Protein AF-A0A9J5WNQ8-F1 (afdb_monomer)

InterPro domains:
  IPR009097 Cyclic phosphodiesterase [SSF55144] (15-93)
  IPR012386 2',3'-cyclic-nucleotide 3'-phosphodiesterase [PF07823] (16-92)
  IPR012386 2',3'-cyclic-nucleotide 3'-phosphodiesterase [PTHR28141] (16-93)

Radius of gyration: 15.08 Å; Cα contacts (8 Å, |Δi|>4): 82; chains: 1; bounding box: 37×32×33 Å

Structure (mmCIF, N/CA/C/O backbone):
data_AF-A0A9J5WNQ8-F1
#
_entry.id   AF-A0A9J5WNQ8-F1
#
loop_
_atom_site.group_PDB
_atom_site.id
_atom_site.type_symbol
_atom_site.label_atom_id
_atom_site.label_alt_id
_atom_site.label_comp_id
_atom_site.label_asym_id
_atom_site.label_entity_id
_atom_site.label_seq_id
_atom_site.pdbx_PDB_ins_code
_atom_site.Cartn_x
_atom_site.Cartn_y
_atom_site.Cartn_z
_atom_site.occupancy
_atom_site.B_iso_or_equiv
_atom_site.auth_seq_id
_atom_site.auth_comp_id
_atom_site.auth_asym_id
_atom_site.auth_atom_id
_atom_site.pdbx_PDB_model_num
ATOM 1 N N . MET A 1 1 ? 18.954 9.782 -0.531 1.00 37.03 1 MET A N 1
ATOM 2 C CA . MET A 1 1 ? 17.692 10.478 -0.213 1.00 37.03 1 MET A CA 1
ATOM 3 C C . MET A 1 1 ? 16.785 9.440 0.413 1.00 37.03 1 MET A C 1
ATOM 5 O O . MET A 1 1 ? 16.405 8.508 -0.281 1.00 37.03 1 MET A O 1
ATOM 9 N N . VAL A 1 2 ? 16.580 9.500 1.729 1.00 41.03 2 VAL A N 1
ATOM 10 C CA . VAL A 1 2 ? 15.594 8.632 2.390 1.00 41.03 2 VAL A CA 1
ATOM 11 C C . VAL A 1 2 ? 14.226 9.197 1.998 1.00 41.03 2 VAL A C 1
ATOM 13 O O . VAL A 1 2 ? 14.060 10.411 2.121 1.00 41.03 2 VAL A O 1
ATOM 16 N N . PRO A 1 3 ? 13.304 8.401 1.433 1.00 51.94 3 PRO A N 1
ATOM 17 C CA . PRO A 1 3 ? 11.964 8.894 1.155 1.00 51.94 3 PRO A CA 1
ATOM 18 C C . PRO A 1 3 ? 11.326 9.362 2.464 1.00 51.94 3 PRO A C 1
ATOM 20 O O . PRO A 1 3 ? 11.450 8.683 3.484 1.00 51.94 3 PRO A O 1
ATOM 23 N N . ASP A 1 4 ? 10.682 10.529 2.434 1.00 51.56 4 ASP A N 1
ATOM 24 C CA . ASP A 1 4 ? 9.906 11.019 3.572 1.00 51.56 4 ASP A CA 1
ATOM 25 C C . ASP A 1 4 ? 8.889 9.936 3.981 1.00 51.56 4 ASP A C 1
ATOM 27 O O . ASP A 1 4 ? 8.293 9.302 3.100 1.00 51.56 4 ASP A O 1
ATOM 31 N N . PRO A 1 5 ? 8.695 9.684 5.286 1.00 54.78 5 PRO A N 1
ATOM 32 C CA . PRO A 1 5 ? 7.818 8.617 5.741 1.00 54.78 5 PRO A CA 1
ATOM 33 C C . PRO A 1 5 ? 6.378 8.906 5.304 1.00 54.78 5 PRO A C 1
ATOM 35 O O . PRO A 1 5 ? 5.717 9.807 5.818 1.00 54.78 5 PRO A O 1
ATOM 38 N N . MET A 1 6 ? 5.893 8.129 4.338 1.00 69.25 6 MET A N 1
ATOM 39 C CA . MET A 1 6 ? 4.478 8.063 3.990 1.00 69.25 6 MET A CA 1
ATOM 40 C C . MET A 1 6 ? 3.737 7.361 5.128 1.00 69.25 6 MET A C 1
ATOM 42 O O . MET A 1 6 ? 4.180 6.310 5.594 1.00 69.25 6 MET A O 1
ATOM 46 N N . GLN A 1 7 ? 2.621 7.929 5.591 1.00 76.00 7 GLN A N 1
ATOM 47 C CA . GLN A 1 7 ? 1.825 7.260 6.621 1.00 76.00 7 GLN A CA 1
ATOM 48 C C . GLN A 1 7 ? 0.917 6.242 5.950 1.00 76.00 7 GLN A C 1
ATOM 50 O O . GLN A 1 7 ? 0.103 6.576 5.080 1.00 76.00 7 GLN A O 1
ATOM 55 N N . SER A 1 8 ? 1.068 4.997 6.373 1.00 82.69 8 SER A N 1
ATOM 56 C CA . SER A 1 8 ? 0.367 3.864 5.811 1.00 82.69 8 SER A CA 1
ATOM 57 C C . SER A 1 8 ? -0.516 3.183 6.846 1.00 82.69 8 SER A C 1
ATOM 59 O O . SER A 1 8 ? -0.277 3.257 8.053 1.00 82.69 8 SER A O 1
ATOM 61 N N . VAL A 1 9 ? -1.560 2.527 6.352 1.00 87.00 9 VAL A N 1
ATOM 62 C CA . VAL A 1 9 ? -2.384 1.610 7.134 1.00 87.00 9 VAL A CA 1
ATOM 63 C C .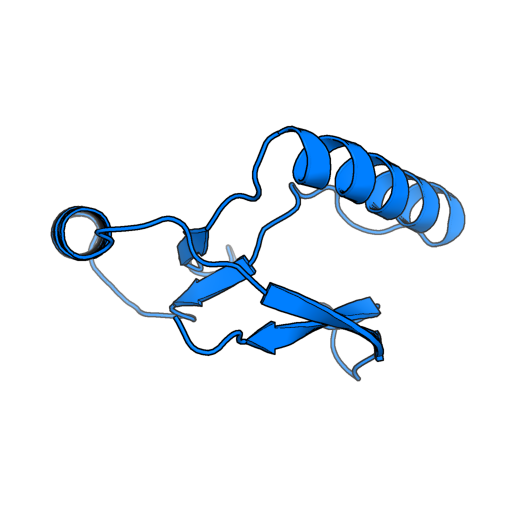 VAL A 1 9 ? -2.063 0.179 6.726 1.00 87.00 9 VAL A C 1
ATOM 65 O O . VAL A 1 9 ? -1.821 -0.112 5.550 1.00 87.00 9 VAL A O 1
ATOM 68 N N . GLN A 1 10 ? -2.040 -0.696 7.724 1.00 88.88 10 GLN A N 1
ATOM 69 C CA . GLN A 1 10 ? -1.783 -2.120 7.556 1.00 88.88 10 GLN A CA 1
ATOM 70 C C . GLN A 1 10 ? -3.075 -2.851 7.188 1.00 88.88 10 GLN A C 1
ATOM 72 O O . GLN A 1 10 ? -4.166 -2.453 7.607 1.00 88.88 10 GLN A O 1
ATOM 77 N N . LEU A 1 11 ? -2.942 -3.922 6.408 1.00 91.44 11 LEU A N 1
ATOM 78 C CA . LEU A 1 11 ? -4.052 -4.826 6.119 1.00 91.44 11 LEU A CA 1
ATOM 79 C C . LEU A 1 11 ? -4.334 -5.722 7.337 1.00 91.44 11 LEU A C 1
ATOM 81 O O . LEU A 1 11 ? -3.507 -5.859 8.242 1.00 91.44 11 LEU A O 1
ATOM 85 N N . ASN A 1 12 ? -5.511 -6.351 7.366 1.00 92.88 12 ASN A N 1
ATOM 86 C CA . ASN A 1 12 ? -5.752 -7.434 8.319 1.00 92.88 12 ASN A CA 1
ATOM 87 C C . ASN A 1 12 ? -4.826 -8.631 8.012 1.00 92.88 12 ASN A C 1
ATOM 89 O O . ASN A 1 12 ? -4.313 -8.773 6.904 1.00 92.88 12 ASN A O 1
ATOM 93 N N . GLU A 1 13 ? -4.643 -9.525 8.982 1.00 91.19 13 GLU A N 1
ATOM 94 C CA . GLU A 1 13 ? -3.683 -10.632 8.885 1.00 91.19 13 GLU A CA 1
ATOM 95 C C . GLU A 1 13 ? -3.913 -11.561 7.677 1.00 91.19 13 GLU A C 1
ATOM 97 O O . GLU A 1 13 ? -2.957 -12.016 7.042 1.00 91.19 13 GLU A O 1
ATOM 102 N N . ALA A 1 14 ? -5.172 -11.842 7.331 1.00 91.56 14 ALA A N 1
ATOM 103 C CA . ALA A 1 14 ? -5.494 -12.718 6.207 1.00 91.56 14 ALA A CA 1
ATOM 104 C C . ALA A 1 14 ? -5.072 -12.085 4.870 1.00 91.56 14 ALA A C 1
ATOM 106 O O . ALA A 1 14 ? -4.437 -12.743 4.036 1.00 91.56 14 ALA A O 1
ATOM 107 N N . ASP A 1 15 ? -5.373 -10.799 4.695 1.00 93.75 15 ASP A N 1
ATOM 108 C CA . ASP A 1 15 ? -5.044 -10.048 3.487 1.00 93.75 15 ASP A CA 1
ATOM 109 C C . ASP A 1 15 ? -3.545 -9.746 3.387 1.00 93.75 15 ASP A C 1
ATOM 111 O O . ASP A 1 15 ? -2.984 -9.828 2.289 1.00 93.75 15 ASP A O 1
ATOM 115 N N . THR A 1 16 ? -2.866 -9.500 4.514 1.00 94.31 16 THR A N 1
ATOM 116 C CA . THR A 1 16 ? -1.402 -9.370 4.573 1.00 94.31 16 THR A CA 1
ATOM 117 C C . THR A 1 16 ? -0.733 -10.631 4.035 1.00 94.31 16 THR A C 1
ATOM 119 O O . THR A 1 16 ? -0.002 -10.559 3.050 1.00 94.31 16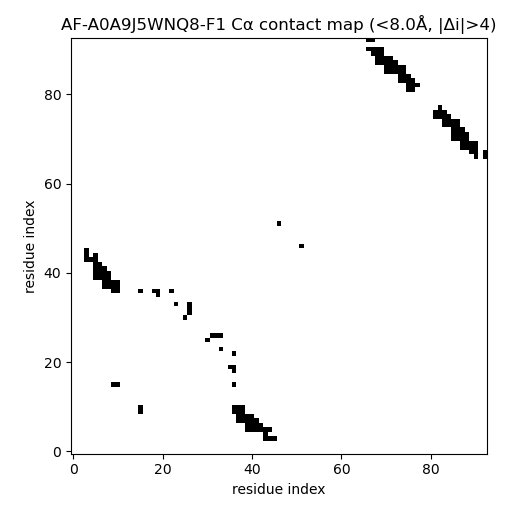 THR A O 1
ATOM 122 N N . ASN A 1 17 ? -1.067 -11.807 4.575 1.00 94.62 17 ASN A N 1
ATOM 123 C CA . ASN A 1 17 ? -0.467 -13.079 4.154 1.00 94.62 17 ASN A CA 1
ATOM 124 C C . ASN A 1 17 ? -0.660 -13.371 2.656 1.00 94.62 17 ASN A C 1
ATOM 126 O O . ASN A 1 17 ? 0.232 -13.896 1.980 1.00 94.62 17 ASN A O 1
ATOM 130 N N . LYS A 1 18 ? -1.846 -13.066 2.117 1.00 95.19 18 LYS A N 1
ATOM 131 C CA . LYS A 1 18 ? -2.143 -13.263 0.692 1.00 95.19 18 LYS A CA 1
ATOM 132 C C . LYS A 1 18 ? -1.335 -12.301 -0.179 1.00 95.19 18 LYS A C 1
ATOM 134 O O . LYS A 1 18 ? -0.788 -12.714 -1.204 1.00 95.19 18 LYS A O 1
ATOM 139 N N . THR A 1 19 ? -1.250 -11.041 0.232 1.00 95.00 19 THR A N 1
ATOM 140 C CA . THR A 1 19 ? -0.581 -9.991 -0.540 1.00 95.00 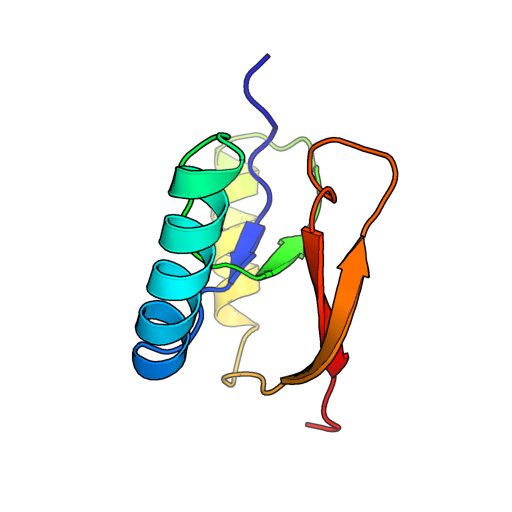19 THR A CA 1
ATOM 141 C C . THR A 1 19 ? 0.940 -10.122 -0.471 1.00 95.00 19 THR A C 1
ATOM 143 O O . THR A 1 19 ? 1.607 -9.952 -1.487 1.00 95.00 19 THR A O 1
ATOM 146 N N . GLU A 1 20 ? 1.502 -10.541 0.664 1.00 95.44 20 GLU A N 1
ATOM 147 C CA . GLU A 1 20 ? 2.933 -10.845 0.801 1.00 95.44 20 GLU A CA 1
ATOM 148 C C . GLU A 1 20 ? 3.391 -11.935 -0.168 1.00 95.44 20 GLU A C 1
ATOM 150 O O . GLU A 1 20 ? 4.434 -11.798 -0.810 1.00 95.44 20 GLU A O 1
ATOM 155 N N . LYS A 1 21 ? 2.600 -13.003 -0.329 1.00 96.31 21 LYS A N 1
ATOM 156 C CA . LYS A 1 21 ? 2.899 -14.067 -1.302 1.00 96.31 21 LYS A CA 1
ATOM 157 C C . LYS A 1 21 ? 2.912 -13.536 -2.735 1.00 96.31 21 LYS A C 1
ATOM 159 O O . LYS A 1 21 ? 3.812 -13.883 -3.495 1.00 96.31 21 LYS A O 1
ATOM 164 N N . LEU A 1 22 ? 1.946 -12.683 -3.084 1.00 95.62 22 LEU A N 1
ATOM 165 C CA . LEU A 1 22 ? 1.875 -12.022 -4.392 1.00 95.62 22 LEU A CA 1
ATOM 166 C C . LEU A 1 22 ? 3.094 -11.128 -4.644 1.00 95.62 22 LEU A C 1
ATOM 168 O O . LEU A 1 22 ? 3.752 -11.272 -5.673 1.00 95.62 22 LEU A O 1
ATOM 172 N N . ILE A 1 23 ? 3.430 -10.254 -3.690 1.00 95.69 23 ILE A N 1
ATOM 173 C CA . ILE A 1 23 ? 4.592 -9.357 -3.778 1.00 95.69 23 ILE A CA 1
ATOM 174 C C . ILE A 1 23 ? 5.884 -10.168 -3.903 1.00 95.69 23 ILE A C 1
ATOM 176 O O . ILE A 1 23 ? 6.711 -9.873 -4.762 1.00 95.69 23 ILE A O 1
ATOM 180 N N . SER A 1 24 ? 6.052 -11.216 -3.093 1.00 96.56 24 SER A N 1
ATOM 181 C CA . SER A 1 24 ? 7.236 -12.080 -3.132 1.00 96.56 24 SER A CA 1
ATOM 182 C C . SER A 1 24 ? 7.384 -12.800 -4.477 1.00 96.56 24 SER A C 1
ATOM 184 O O . SER A 1 24 ? 8.484 -12.839 -5.028 1.00 96.56 24 SER A O 1
ATOM 186 N N . GLY A 1 25 ? 6.282 -13.310 -5.041 1.00 97.44 25 GLY A N 1
ATOM 187 C CA . GLY A 1 25 ? 6.271 -13.939 -6.364 1.00 97.44 25 GLY A CA 1
ATOM 188 C C . GLY A 1 25 ? 6.695 -12.973 -7.472 1.00 97.44 25 GLY A C 1
ATOM 189 O O . GLY A 1 25 ? 7.645 -13.257 -8.198 1.00 97.44 25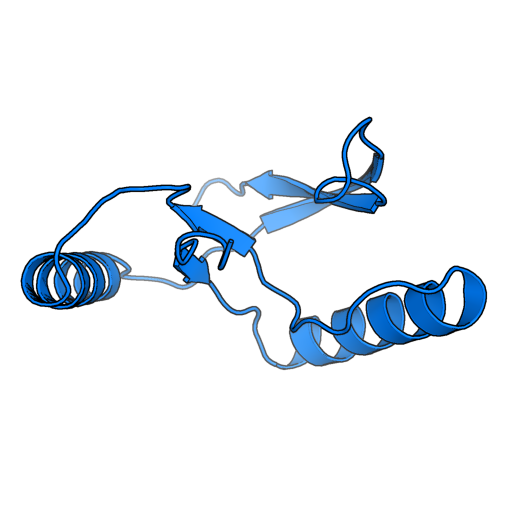 GLY A O 1
ATOM 190 N N . LEU A 1 26 ? 6.064 -11.794 -7.536 1.00 96.19 26 LEU A N 1
ATOM 191 C CA . LEU A 1 26 ? 6.415 -10.752 -8.508 1.00 96.19 26 LEU A CA 1
ATOM 192 C C . LEU A 1 26 ? 7.875 -10.305 -8.356 1.00 96.19 26 LEU A C 1
ATOM 194 O O . LEU A 1 26 ? 8.596 -10.189 -9.344 1.00 96.19 26 LEU A O 1
ATOM 198 N N . ARG A 1 27 ? 8.343 -10.111 -7.118 1.00 95.25 27 ARG A N 1
ATOM 199 C CA . ARG A 1 27 ? 9.734 -9.730 -6.838 1.00 95.25 27 ARG A CA 1
ATOM 200 C C . ARG A 1 27 ? 10.723 -10.807 -7.279 1.00 95.25 27 ARG A C 1
ATOM 202 O O . ARG A 1 27 ? 11.802 -10.481 -7.762 1.00 95.25 27 ARG A O 1
ATOM 209 N N . SER A 1 28 ? 10.384 -12.082 -7.096 1.00 97.31 28 SER A N 1
ATOM 210 C CA . SER A 1 28 ? 11.247 -13.193 -7.502 1.00 97.31 28 SER A CA 1
ATOM 211 C C . SER A 1 28 ? 11.414 -13.282 -9.019 1.00 97.31 28 SER A C 1
ATOM 213 O O . SER A 1 28 ? 12.465 -13.726 -9.473 1.00 97.31 28 SER A O 1
ATOM 215 N N . GLU A 1 29 ? 10.396 -12.896 -9.789 1.00 97.88 29 GLU A N 1
ATOM 216 C CA . GLU A 1 29 ? 10.411 -12.964 -11.254 1.00 97.88 29 GLU A CA 1
ATOM 217 C C . GLU A 1 29 ? 10.991 -11.695 -11.895 1.00 97.88 29 GLU A C 1
ATOM 219 O O . GLU A 1 29 ? 11.824 -11.778 -12.795 1.00 97.88 29 GLU A O 1
ATOM 224 N N . PHE A 1 30 ? 10.596 -10.518 -11.404 1.00 96.12 30 PHE A N 1
ATOM 225 C CA . PHE A 1 30 ? 10.913 -9.228 -12.029 1.00 96.12 30 PHE A CA 1
ATOM 226 C C . PHE A 1 30 ? 11.948 -8.396 -11.252 1.00 96.12 30 PHE A C 1
ATOM 228 O O . PHE A 1 30 ? 12.378 -7.342 -11.722 1.00 96.12 30 PHE A O 1
ATOM 235 N N . GLY A 1 31 ? 12.373 -8.854 -10.072 1.00 94.81 31 GLY A N 1
ATOM 236 C CA . GLY A 1 31 ? 13.233 -8.100 -9.160 1.00 94.81 31 GLY A CA 1
ATOM 237 C C . GLY A 1 31 ? 12.478 -7.019 -8.374 1.00 94.81 31 GLY A C 1
ATOM 238 O O . GLY A 1 31 ? 11.251 -6.969 -8.350 1.00 94.81 31 GLY A O 1
ATOM 239 N N . GLY A 1 32 ? 13.225 -6.139 -7.701 1.00 92.38 32 GLY A N 1
ATOM 240 C CA . GLY A 1 32 ? 12.680 -5.011 -6.934 1.00 92.38 32 GLY A CA 1
ATOM 241 C C . GLY A 1 32 ? 12.898 -5.104 -5.417 1.00 92.38 32 GLY A C 1
ATOM 242 O O . GLY A 1 32 ? 13.396 -6.115 -4.910 1.00 92.38 32 GLY A O 1
ATOM 243 N N . PRO A 1 33 ? 12.582 -4.027 -4.677 1.00 92.75 33 PRO A N 1
ATOM 244 C CA . PRO A 1 33 ? 12.771 -3.971 -3.233 1.00 92.75 33 PRO A CA 1
ATOM 245 C C . PRO A 1 33 ? 11.731 -4.816 -2.491 1.00 92.75 33 PRO A C 1
ATOM 247 O O . PRO A 1 33 ? 10.598 -4.978 -2.940 1.00 92.75 33 PRO A O 1
ATOM 250 N N . GLN A 1 34 ? 12.112 -5.322 -1.319 1.00 91.88 34 GLN A N 1
ATOM 251 C CA . GLN A 1 34 ? 11.163 -5.903 -0.373 1.00 91.88 34 GLN A CA 1
ATOM 252 C C . GLN A 1 34 ? 10.429 -4.784 0.373 1.00 91.88 34 GLN A C 1
ATOM 254 O O . GLN A 1 34 ? 11.062 -3.828 0.822 1.00 91.88 34 GLN A O 1
ATOM 259 N N . PHE A 1 35 ? 9.117 -4.928 0.543 1.00 90.94 35 PHE A N 1
ATOM 260 C CA . PHE A 1 35 ? 8.296 -4.060 1.384 1.00 90.94 35 PHE A CA 1
ATOM 261 C C . PHE A 1 35 ? 7.082 -4.833 1.919 1.00 90.94 35 PHE A C 1
ATOM 263 O O . PHE A 1 35 ? 6.695 -5.855 1.350 1.00 90.94 35 PHE A O 1
ATOM 270 N N . GLU A 1 36 ? 6.507 -4.357 3.022 1.00 91.12 36 GLU A N 1
ATOM 271 C CA . GLU A 1 36 ? 5.281 -4.916 3.605 1.00 91.12 36 GLU A CA 1
ATOM 272 C C . GLU A 1 36 ? 4.041 -4.406 2.853 1.00 91.12 36 GLU A C 1
ATOM 274 O O . GLU A 1 36 ? 4.022 -3.233 2.466 1.00 91.12 36 GLU A O 1
ATOM 279 N N . PRO A 1 37 ? 2.992 -5.225 2.649 1.00 92.75 37 PRO A N 1
ATOM 280 C CA . PRO A 1 37 ? 1.750 -4.762 2.040 1.00 92.75 37 PRO A CA 1
ATOM 281 C C . PRO A 1 37 ? 1.091 -3.667 2.880 1.00 92.75 37 PRO A C 1
ATOM 283 O O . PRO A 1 37 ? 0.773 -3.876 4.046 1.00 92.75 37 PRO A O 1
ATOM 286 N N . HIS A 1 38 ? 0.840 -2.506 2.280 1.00 93.12 38 HIS A N 1
ATOM 287 C CA . HIS A 1 38 ? 0.203 -1.390 2.968 1.00 93.12 38 HIS A CA 1
ATOM 288 C C . HIS A 1 38 ? -0.559 -0.491 1.994 1.00 93.12 38 HIS A C 1
ATOM 290 O O . HIS A 1 38 ? -0.303 -0.497 0.789 1.00 93.12 38 HIS A O 1
ATOM 296 N N . VAL A 1 39 ? -1.471 0.322 2.532 1.00 92.50 39 VAL A N 1
ATOM 297 C CA . VAL A 1 39 ? -2.131 1.403 1.788 1.00 92.50 39 VAL A CA 1
ATOM 298 C C . VAL A 1 39 ? -1.642 2.732 2.342 1.00 92.50 39 VAL A C 1
ATOM 300 O O . VAL A 1 39 ? -1.811 3.017 3.527 1.00 92.50 39 VAL A O 1
ATOM 303 N N . THR A 1 40 ? -1.033 3.563 1.500 1.00 90.19 40 THR A N 1
ATOM 304 C CA . THR A 1 40 ? -0.647 4.916 1.910 1.00 90.19 40 THR A CA 1
ATOM 305 C C . THR A 1 40 ? -1.865 5.830 1.940 1.00 90.19 40 THR A C 1
ATOM 307 O O . THR A 1 40 ? -2.529 6.011 0.923 1.00 90.19 40 THR A O 1
ATOM 310 N N . VAL A 1 41 ? -2.120 6.446 3.094 1.00 87.81 41 VAL A N 1
ATOM 311 C CA . VAL A 1 41 ? -3.262 7.352 3.315 1.00 87.81 41 VAL A CA 1
ATOM 312 C C . VAL A 1 41 ? -2.839 8.81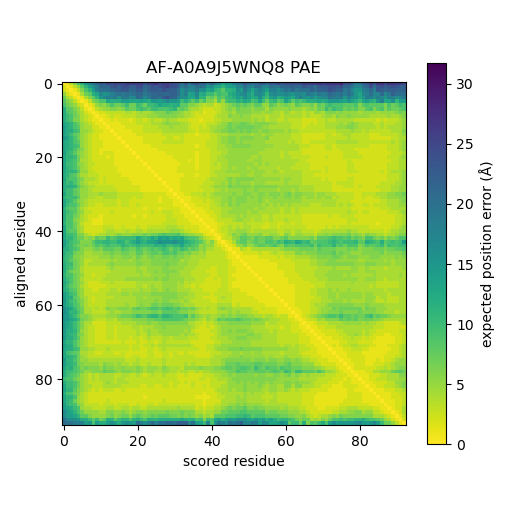2 3.449 1.00 87.81 41 VAL A C 1
ATOM 314 O O . VAL A 1 41 ? -3.609 9.708 3.113 1.00 87.81 41 VAL A O 1
ATOM 317 N N . VAL A 1 42 ? -1.602 9.065 3.887 1.00 84.62 42 VAL A N 1
ATOM 318 C CA . VAL A 1 42 ? -1.018 10.411 3.918 1.00 84.62 42 VAL A CA 1
ATOM 319 C C . VAL A 1 42 ? 0.292 10.392 3.144 1.00 84.62 42 VAL A C 1
ATOM 321 O O . VAL A 1 42 ? 1.210 9.633 3.457 1.00 84.62 42 VAL A O 1
ATOM 324 N N . GLY A 1 43 ? 0.347 11.225 2.105 1.00 79.25 43 GLY A N 1
ATOM 325 C CA . GLY A 1 43 ? 1.526 11.394 1.264 1.00 79.25 43 GLY A CA 1
ATOM 326 C C . GLY A 1 43 ? 2.653 12.168 1.948 1.00 79.25 43 GLY A C 1
ATOM 327 O O . GLY A 1 43 ? 2.628 12.439 3.146 1.00 79.25 43 GLY A O 1
ATOM 328 N N . VAL A 1 44 ? 3.650 12.540 1.148 1.00 73.31 44 VAL A N 1
ATOM 329 C CA . VAL A 1 44 ? 4.849 13.247 1.607 1.00 73.31 44 VAL A CA 1
ATOM 330 C C . VAL A 1 44 ? 4.481 14.560 2.303 1.00 73.31 44 VAL A C 1
ATOM 332 O O . VAL A 1 44 ? 3.915 15.465 1.688 1.00 73.31 44 VAL A O 1
ATOM 335 N N . VAL A 1 45 ? 4.848 14.677 3.579 1.00 80.44 45 VAL A N 1
ATOM 336 C CA . VAL A 1 45 ? 4.713 15.906 4.362 1.00 80.44 45 VAL A CA 1
ATOM 337 C C . VAL A 1 45 ? 6.000 16.149 5.146 1.00 80.44 45 VAL A C 1
ATOM 339 O O . VAL A 1 45 ? 6.577 15.227 5.718 1.00 80.44 45 VAL A O 1
ATOM 342 N N . ARG A 1 46 ? 6.468 17.399 5.168 1.00 84.56 46 ARG A N 1
ATOM 343 C CA . ARG A 1 46 ? 7.646 17.788 5.949 1.00 84.56 46 ARG A CA 1
ATOM 344 C C . ARG A 1 46 ? 7.202 18.207 7.337 1.00 84.56 46 ARG A C 1
ATOM 346 O O . ARG A 1 46 ? 6.491 19.199 7.474 1.00 84.56 46 ARG A O 1
ATOM 353 N N . LEU A 1 47 ? 7.616 17.444 8.337 1.00 85.56 47 LEU A N 1
ATOM 354 C CA . LEU A 1 47 ? 7.297 17.666 9.740 1.00 85.56 47 LEU A CA 1
ATOM 355 C C . LEU A 1 47 ? 8.552 17.457 10.574 1.00 85.56 47 LEU A C 1
ATOM 357 O O . LEU A 1 47 ? 9.413 16.644 10.235 1.00 85.56 47 LEU A O 1
ATOM 361 N N . THR A 1 48 ? 8.633 18.164 11.691 1.00 90.75 48 THR A N 1
ATOM 362 C CA . THR A 1 48 ? 9.547 17.782 12.767 1.00 90.75 48 THR A CA 1
ATOM 363 C C . THR A 1 48 ? 9.115 16.438 13.366 1.00 90.75 48 THR A C 1
ATOM 365 O O . THR A 1 48 ? 7.979 15.985 13.190 1.00 90.75 48 THR A O 1
ATOM 368 N N . GLU A 1 49 ? 10.015 15.772 14.090 1.00 89.50 49 GLU A N 1
ATOM 369 C CA . GLU A 1 49 ? 9.678 14.522 14.779 1.00 89.50 49 GLU A CA 1
ATOM 370 C C . GLU A 1 49 ? 8.510 14.714 15.763 1.00 89.50 49 GLU A C 1
ATOM 372 O O . GLU A 1 49 ? 7.594 13.892 15.803 1.00 89.50 49 GLU A O 1
ATOM 377 N N . GLU A 1 50 ? 8.510 15.818 16.516 1.00 93.06 50 GLU A N 1
ATOM 378 C CA . GLU A 1 50 ? 7.455 16.144 17.481 1.00 93.06 50 GLU A CA 1
ATOM 379 C C . GLU A 1 50 ? 6.093 16.295 16.794 1.00 93.06 50 GLU A C 1
ATOM 381 O O . GLU A 1 50 ? 5.123 15.641 17.182 1.00 93.06 50 GLU A O 1
ATOM 386 N N . GLU A 1 51 ? 6.032 17.079 15.714 1.00 91.75 51 GLU A N 1
ATOM 387 C CA . GLU A 1 51 ? 4.810 17.240 14.924 1.00 91.75 51 GLU A CA 1
ATOM 388 C C . GLU A 1 51 ? 4.352 15.919 14.302 1.00 91.75 51 GLU A C 1
ATOM 390 O O . GLU A 1 51 ? 3.151 15.657 14.231 1.00 91.75 51 GLU A O 1
ATOM 395 N N . THR A 1 52 ? 5.292 15.082 13.857 1.00 89.50 52 THR A N 1
ATOM 396 C CA . THR A 1 52 ? 4.991 13.760 13.296 1.00 89.50 52 THR A CA 1
ATOM 397 C C . THR A 1 52 ? 4.327 12.876 14.343 1.00 89.50 52 THR A C 1
ATOM 399 O O . THR A 1 52 ? 3.282 12.285 14.069 1.00 89.50 52 THR A O 1
ATOM 402 N N . ARG A 1 53 ? 4.887 12.816 15.557 1.00 91.12 53 ARG A N 1
ATOM 403 C CA . ARG A 1 53 ? 4.337 12.023 16.664 1.00 91.12 53 ARG A CA 1
ATOM 404 C C . ARG A 1 53 ? 2.962 12.529 1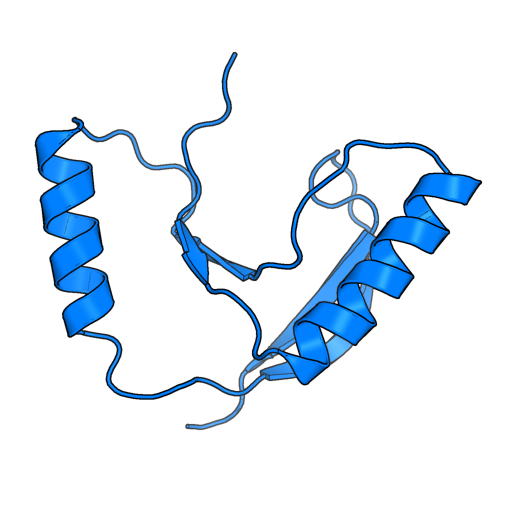7.090 1.00 91.12 53 ARG A C 1
ATOM 406 O O . ARG A 1 53 ? 2.049 11.716 17.237 1.00 91.12 53 ARG A O 1
ATOM 413 N N . ASP A 1 54 ? 2.795 13.843 17.253 1.00 93.62 54 ASP A N 1
ATOM 414 C CA . ASP A 1 54 ? 1.506 14.420 17.651 1.00 93.62 54 ASP A CA 1
ATOM 415 C C . ASP A 1 54 ? 0.423 14.166 16.597 1.00 93.62 54 ASP A C 1
ATOM 417 O O . ASP A 1 54 ? -0.647 13.641 16.917 1.00 93.62 54 ASP A O 1
ATOM 421 N N . LYS A 1 55 ? 0.714 14.462 15.324 1.00 90.88 55 LYS A N 1
ATOM 422 C CA . LYS A 1 55 ? -0.241 14.271 14.224 1.00 90.88 55 LYS A CA 1
ATOM 423 C C . LYS A 1 55 ? -0.567 12.799 14.003 1.00 90.88 55 LYS A C 1
ATOM 425 O O . LYS A 1 55 ? -1.736 12.480 13.806 1.00 90.88 55 LYS A O 1
ATOM 430 N N . PHE A 1 56 ? 0.419 11.903 14.080 1.00 90.19 56 PHE A N 1
ATOM 431 C CA . PHE A 1 56 ? 0.187 10.462 13.961 1.00 90.19 56 PHE A CA 1
ATOM 432 C C . PHE A 1 56 ? -0.714 9.935 15.083 1.00 90.19 56 PHE A C 1
ATOM 434 O O . PHE A 1 56 ? -1.677 9.217 14.809 1.00 90.19 56 PHE A O 1
ATOM 441 N N . ARG A 1 57 ? -0.456 10.336 16.337 1.00 93.62 57 ARG A N 1
ATOM 442 C CA . ARG A 1 57 ? -1.304 9.980 17.484 1.00 93.62 57 ARG A CA 1
ATOM 443 C C . ARG A 1 57 ? -2.738 10.461 17.276 1.00 93.62 57 ARG A C 1
ATOM 445 O O . ARG A 1 57 ? -3.663 9.660 17.342 1.00 93.62 57 ARG A O 1
ATOM 452 N N . ARG A 1 58 ? -2.918 11.747 16.967 1.00 92.25 58 ARG A N 1
ATOM 453 C CA . ARG A 1 58 ? -4.247 12.350 16.769 1.00 92.25 58 ARG A CA 1
ATOM 454 C C . ARG A 1 58 ? -4.991 11.735 15.585 1.00 92.25 58 ARG A C 1
ATOM 456 O O . ARG A 1 58 ? -6.195 11.511 15.671 1.00 92.25 58 ARG A O 1
ATOM 463 N N . GLY A 1 59 ? -4.283 11.443 14.493 1.00 89.88 59 GLY A N 1
ATOM 464 C CA . GLY A 1 59 ? -4.838 10.740 13.336 1.00 89.88 59 GLY A CA 1
ATOM 465 C C . GLY A 1 59 ? -5.314 9.338 13.706 1.00 89.88 59 GLY A C 1
ATOM 466 O O . GLY A 1 59 ? -6.455 8.988 13.418 1.00 89.88 59 GLY A O 1
ATOM 467 N N . SER A 1 60 ? -4.487 8.581 14.430 1.00 90.19 60 SER A N 1
ATOM 468 C CA . SER A 1 60 ? -4.833 7.239 14.915 1.00 90.19 60 SER A CA 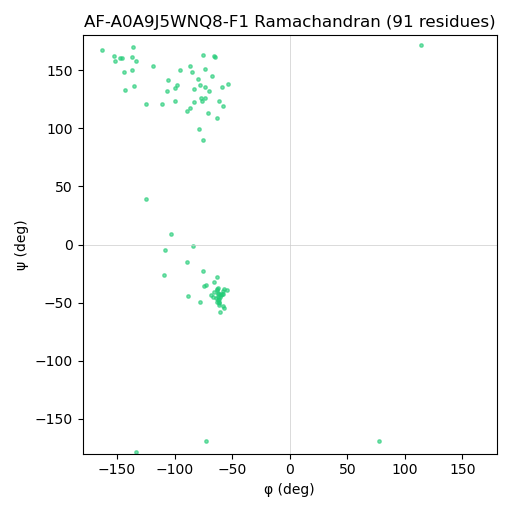1
ATOM 469 C C . SER A 1 60 ? -6.048 7.256 15.849 1.00 90.19 60 SER A C 1
ATOM 471 O O . SER A 1 60 ? -6.951 6.443 15.693 1.00 90.19 60 SER A O 1
ATOM 473 N N . GLU A 1 61 ? -6.133 8.219 16.773 1.00 93.12 61 GLU A N 1
ATOM 474 C CA . GLU A 1 61 ? -7.299 8.395 17.655 1.00 93.12 61 GLU A CA 1
ATOM 475 C C . GLU A 1 61 ? -8.586 8.730 16.882 1.00 93.12 61 GLU A C 1
ATOM 477 O O . GLU A 1 61 ? -9.689 8.420 17.345 1.00 93.12 61 GLU A O 1
ATOM 482 N N . GLY A 1 62 ? -8.463 9.369 15.716 1.00 89.94 62 GLY A N 1
ATOM 483 C CA . GLY A 1 62 ? -9.573 9.698 14.822 1.00 89.94 62 GLY A CA 1
ATOM 484 C C . GLY A 1 62 ? -10.110 8.504 14.028 1.00 89.94 62 GLY A C 1
ATOM 485 O O . GLY A 1 62 ? -11.274 8.518 13.628 1.00 89.94 62 GLY A O 1
ATOM 486 N N . VAL A 1 63 ? -9.310 7.453 13.834 1.00 88.88 63 VAL A N 1
ATOM 487 C CA . VAL A 1 63 ? -9.729 6.228 13.140 1.00 88.88 63 VAL A CA 1
ATOM 488 C C . VAL A 1 63 ? -10.562 5.374 14.096 1.00 88.88 63 VAL A C 1
ATOM 490 O O . VAL A 1 63 ? -10.045 4.680 14.965 1.00 88.88 63 VAL A O 1
ATOM 493 N N . LYS A 1 64 ? -11.891 5.458 13.964 1.00 87.12 64 LYS A N 1
ATOM 494 C CA . LYS A 1 64 ? -12.841 4.781 14.869 1.00 87.12 64 LYS A CA 1
ATOM 495 C C . LYS A 1 64 ? -13.226 3.366 14.448 1.00 87.12 64 LYS A C 1
ATOM 497 O O . LYS A 1 64 ? -13.804 2.639 15.250 1.00 87.12 64 LYS A O 1
ATOM 502 N N . LYS A 1 65 ? -12.948 2.990 13.202 1.00 89.12 65 LYS A N 1
ATOM 503 C CA . LYS A 1 65 ? -13.289 1.686 12.632 1.00 89.12 65 LYS A CA 1
ATOM 504 C C . LYS A 1 65 ? -12.216 1.239 11.649 1.00 89.12 65 LYS A C 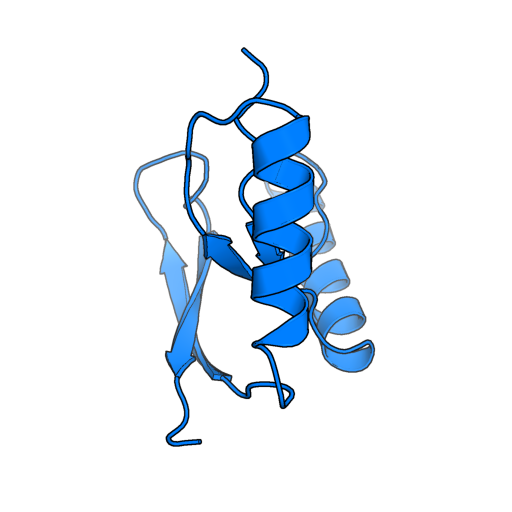1
ATOM 506 O O . LYS A 1 65 ? -11.451 2.060 11.144 1.00 89.12 65 LYS A O 1
ATOM 511 N N . VAL A 1 66 ? -12.191 -0.060 11.389 1.00 89.06 66 VAL A N 1
ATOM 512 C CA . VAL A 1 66 ? -11.463 -0.634 10.257 1.00 89.06 66 VAL A CA 1
ATOM 513 C C . VAL A 1 66 ? -12.242 -0.295 8.991 1.00 89.06 66 VAL A C 1
ATOM 515 O O . VAL A 1 66 ? -13.467 -0.410 8.999 1.00 89.06 66 VAL A O 1
ATOM 518 N N . TYR A 1 67 ? -11.533 0.134 7.949 1.00 90.38 67 TYR A N 1
ATOM 519 C CA . TYR A 1 67 ? -12.140 0.443 6.662 1.00 90.38 67 TYR A CA 1
ATOM 520 C C . TYR A 1 67 ? -11.990 -0.723 5.692 1.00 90.38 67 TYR A C 1
ATOM 522 O O . TYR A 1 67 ? -10.908 -1.310 5.590 1.00 90.38 67 TYR A O 1
ATOM 530 N N . SER A 1 68 ? -13.057 -1.024 4.966 1.00 92.81 68 SER A N 1
ATOM 531 C CA . SER A 1 68 ? -13.065 -1.997 3.880 1.00 92.81 68 SER A CA 1
ATOM 532 C C . SER A 1 68 ? -12.860 -1.298 2.542 1.00 92.81 68 SER A C 1
ATOM 534 O O . SER A 1 68 ? -13.220 -0.141 2.323 1.00 92.81 68 SER A O 1
ATOM 536 N N . VAL A 1 69 ? -12.252 -2.024 1.616 1.00 93.31 69 VAL A N 1
ATOM 537 C CA . VAL A 1 69 ? -12.026 -1.586 0.242 1.00 93.31 69 VAL A CA 1
ATOM 538 C C . VAL A 1 69 ? -12.170 -2.793 -0.667 1.00 93.31 69 VAL A C 1
ATOM 540 O O . VAL A 1 69 ? -11.849 -3.916 -0.279 1.00 93.31 69 VAL A O 1
ATOM 543 N N . ASN A 1 70 ? -12.629 -2.563 -1.889 1.00 94.88 70 ASN A N 1
ATOM 544 C CA . ASN A 1 70 ? -12.664 -3.593 -2.915 1.00 94.88 70 ASN A CA 1
ATOM 545 C C . ASN A 1 70 ? -11.473 -3.413 -3.849 1.00 94.88 70 ASN A C 1
ATOM 547 O O . ASN A 1 70 ? -11.208 -2.305 -4.309 1.00 94.88 70 ASN A O 1
ATOM 551 N N . VAL A 1 71 ? -10.775 -4.500 -4.173 1.00 95.12 71 VAL A N 1
ATOM 552 C CA . VAL A 1 71 ? -9.813 -4.481 -5.280 1.00 95.12 71 VAL A CA 1
ATOM 553 C C . VAL A 1 71 ? -10.608 -4.401 -6.578 1.00 95.12 71 VAL A C 1
ATOM 555 O O . VAL A 1 71 ? -11.322 -5.337 -6.926 1.00 95.12 71 VAL A O 1
ATOM 558 N N . GLU A 1 72 ? -10.494 -3.281 -7.283 1.00 96.25 72 GLU A N 1
ATOM 559 C CA . GLU A 1 72 ? -11.170 -3.064 -8.560 1.00 96.25 72 GLU A CA 1
ATOM 560 C C . GLU A 1 72 ? -10.441 -3.802 -9.684 1.00 96.25 72 GLU A C 1
ATOM 562 O O . GLU A 1 72 ? -11.048 -4.544 -10.455 1.00 96.25 72 GLU A O 1
ATOM 567 N N . LYS A 1 73 ? -9.119 -3.620 -9.760 1.00 97.00 73 LYS A N 1
ATOM 568 C CA . LYS A 1 73 ? -8.260 -4.248 -10.768 1.00 97.00 73 LYS A CA 1
ATOM 569 C C . LYS A 1 73 ? -6.786 -4.201 -10.370 1.00 97.00 73 LYS A C 1
ATOM 571 O O . LYS A 1 73 ? -6.388 -3.461 -9.472 1.00 97.00 73 LYS A O 1
ATOM 576 N N . VAL A 1 74 ? -5.974 -4.968 -11.090 1.00 96.62 74 VAL A N 1
ATOM 577 C CA . VAL A 1 74 ? -4.523 -4.759 -11.161 1.00 96.62 74 VAL A CA 1
ATOM 578 C C . VAL A 1 74 ? -4.262 -3.678 -12.206 1.00 96.62 74 VAL A C 1
ATOM 580 O O . VAL A 1 74 ? -4.833 -3.735 -13.296 1.00 96.62 74 VAL A O 1
ATOM 583 N N . ASP A 1 75 ? -3.417 -2.706 -11.885 1.00 97.38 75 ASP A N 1
ATOM 584 C CA . ASP A 1 75 ? -3.035 -1.640 -12.811 1.00 97.38 75 ASP A CA 1
ATOM 585 C C . ASP A 1 75 ? -1.522 -1.367 -12.754 1.00 97.38 75 ASP A C 1
ATOM 587 O O . ASP A 1 75 ? -0.805 -1.899 -11.899 1.00 97.38 75 ASP A O 1
ATOM 591 N N . ASN A 1 76 ? -1.029 -0.568 -13.697 1.00 96.44 76 ASN A N 1
ATOM 592 C CA . ASN A 1 76 ? 0.367 -0.149 -13.791 1.00 96.44 76 ASN A CA 1
ATOM 593 C C . ASN A 1 76 ? 0.471 1.359 -14.048 1.00 96.44 76 ASN A C 1
ATOM 595 O O . ASN A 1 76 ? -0.468 2.016 -14.493 1.00 96.44 76 ASN A O 1
ATOM 599 N N . GLY A 1 77 ? 1.619 1.922 -13.707 1.00 94.69 77 GLY A N 1
ATOM 600 C CA . GLY A 1 77 ? 1.934 3.334 -13.856 1.00 94.69 77 GLY A CA 1
ATOM 601 C C . GLY A 1 77 ? 3.307 3.525 -14.487 1.00 94.69 77 GLY A C 1
ATOM 602 O O . GLY A 1 77 ? 4.008 2.580 -14.841 1.00 94.69 77 GLY A O 1
ATOM 603 N N . THR A 1 78 ? 3.700 4.785 -14.641 1.00 94.38 78 THR A N 1
ATOM 604 C CA . THR A 1 78 ? 4.905 5.170 -15.393 1.00 94.38 78 THR A CA 1
ATOM 605 C C . THR A 1 78 ? 6.089 5.555 -14.504 1.00 94.38 78 THR A C 1
ATOM 607 O O . THR A 1 78 ? 7.098 6.049 -15.007 1.00 94.38 78 THR A O 1
ATOM 610 N N . PHE A 1 79 ? 6.000 5.335 -13.186 1.00 88.25 79 PHE A N 1
ATOM 611 C CA . PHE A 1 79 ? 7.081 5.625 -12.239 1.00 88.25 79 PHE A CA 1
ATOM 612 C C . PHE A 1 79 ? 7.269 4.517 -11.198 1.00 88.25 79 PHE A C 1
ATOM 614 O O . PHE A 1 79 ? 6.372 3.720 -10.945 1.00 88.25 79 PHE A O 1
ATOM 621 N N . PHE A 1 80 ? 8.444 4.506 -10.561 1.00 87.06 80 PHE A N 1
ATOM 622 C CA . PHE A 1 80 ? 8.935 3.391 -9.743 1.00 87.06 80 PHE A CA 1
ATOM 623 C C . PHE A 1 80 ? 7.995 2.926 -8.613 1.00 87.06 80 PHE A C 1
ATOM 625 O O . PHE A 1 80 ? 7.864 1.729 -8.386 1.00 87.06 80 PHE A O 1
ATOM 632 N N . TYR A 1 81 ? 7.316 3.835 -7.906 1.00 86.12 81 TYR A N 1
ATOM 633 C CA . TYR A 1 81 ? 6.399 3.440 -6.822 1.00 86.12 81 TYR A CA 1
ATOM 634 C C . TYR A 1 81 ? 4.993 3.061 -7.314 1.00 86.12 81 TYR A C 1
ATOM 636 O O . TYR A 1 81 ? 4.147 2.674 -6.514 1.00 86.12 81 TYR A O 1
ATOM 644 N N . GLN A 1 82 ? 4.742 3.151 -8.621 1.00 91.19 82 GLN A N 1
ATOM 645 C CA . GLN A 1 82 ? 3.523 2.692 -9.283 1.00 91.19 82 GLN A CA 1
ATOM 646 C C . GLN A 1 82 ? 3.853 1.720 -10.427 1.00 91.19 82 GLN A C 1
ATOM 648 O O . GLN A 1 82 ? 3.216 1.762 -11.470 1.00 91.19 82 GLN A O 1
ATOM 653 N N . CYS A 1 83 ? 4.837 0.829 -10.254 1.00 93.25 83 CYS A N 1
ATOM 654 C CA . CYS A 1 83 ? 5.156 -0.192 -11.263 1.00 93.25 83 CYS A CA 1
ATOM 655 C C . CYS A 1 83 ? 3.966 -1.129 -11.529 1.00 93.25 83 CYS A C 1
ATOM 657 O O . CYS A 1 83 ? 3.493 -1.230 -12.656 1.00 93.25 83 CYS A O 1
ATOM 659 N N . VAL A 1 84 ? 3.473 -1.795 -10.483 1.00 94.88 84 VAL A N 1
ATOM 660 C CA . VAL A 1 84 ? 2.260 -2.623 -10.490 1.00 94.88 84 VAL A CA 1
ATOM 661 C C . VAL A 1 84 ? 1.580 -2.425 -9.144 1.00 94.88 84 VAL A C 1
ATOM 663 O O . VAL A 1 84 ? 2.247 -2.471 -8.110 1.00 94.88 84 VAL A O 1
ATOM 666 N N . TYR A 1 85 ? 0.273 -2.188 -9.142 1.00 94.88 85 TYR A N 1
ATOM 667 C CA . TYR A 1 85 ? -0.488 -1.956 -7.917 1.00 94.88 85 TYR A CA 1
ATOM 668 C C . TYR A 1 85 ? -1.917 -2.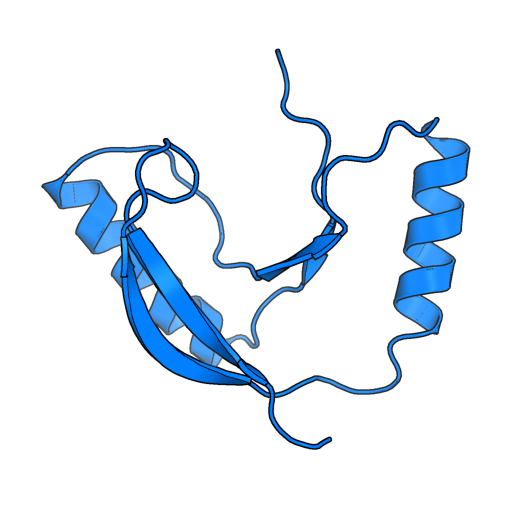490 -8.024 1.00 94.88 85 TYR A C 1
ATOM 670 O O . TYR A 1 85 ? -2.444 -2.732 -9.112 1.00 94.88 85 TYR A O 1
ATOM 678 N N . LEU A 1 86 ? -2.544 -2.688 -6.865 1.00 96.00 86 LEU A N 1
ATOM 679 C CA . LEU A 1 86 ? -3.971 -2.967 -6.768 1.00 96.00 86 LEU A CA 1
ATOM 680 C C . LEU A 1 86 ? -4.711 -1.632 -6.718 1.00 96.00 86 LEU A C 1
ATOM 682 O O . LEU A 1 86 ? -4.501 -0.847 -5.793 1.00 96.00 86 LEU A O 1
ATOM 686 N N . LEU A 1 87 ? -5.559 -1.365 -7.709 1.00 95.69 87 LEU A N 1
ATOM 687 C CA . LEU A 1 87 ? -6.458 -0.219 -7.667 1.00 95.69 87 LEU A CA 1
ATOM 688 C C . LEU A 1 87 ? -7.623 -0.554 -6.735 1.00 95.69 87 LEU A C 1
ATOM 690 O O . LEU A 1 87 ? -8.281 -1.582 -6.904 1.00 95.69 87 LEU A O 1
ATOM 694 N N . LEU A 1 88 ? -7.855 0.304 -5.746 1.00 95.12 88 LEU A N 1
ATOM 695 C CA . LEU A 1 88 ? -8.851 0.087 -4.702 1.00 95.12 88 LEU A CA 1
ATOM 696 C C . LEU A 1 88 ? -10.053 1.006 -4.919 1.00 95.12 88 LEU A C 1
ATOM 698 O O . LEU A 1 88 ? -9.889 2.213 -5.097 1.00 95.12 88 LEU A O 1
ATOM 702 N N . HIS A 1 89 ? -11.251 0.436 -4.841 1.00 94.19 89 HIS A N 1
ATOM 703 C CA . HIS A 1 89 ? -12.506 1.169 -4.777 1.00 94.19 89 HIS A CA 1
ATOM 704 C C . HIS A 1 89 ? -12.985 1.225 -3.317 1.00 94.19 89 HIS A C 1
ATOM 706 O O . HIS A 1 89 ? -13.143 0.167 -2.692 1.00 94.19 89 HIS A O 1
ATOM 712 N N . PRO A 1 90 ? -13.214 2.418 -2.744 1.00 89.06 90 PRO A N 1
ATOM 713 C CA . PRO A 1 90 ? -13.684 2.542 -1.369 1.00 89.06 90 PRO A CA 1
ATOM 714 C C . PRO A 1 90 ? -15.116 2.014 -1.227 1.00 89.06 90 PRO A C 1
ATOM 716 O O . PRO A 1 90 ? -15.941 2.175 -2.125 1.00 89.06 90 PRO A O 1
ATOM 719 N N . THR A 1 91 ? -15.434 1.400 -0.088 1.00 89.88 91 THR A N 1
ATOM 720 C CA . THR A 1 91 ? -16.823 1.070 0.255 1.00 89.88 91 THR A CA 1
ATOM 721 C C . THR A 1 91 ? -17.512 2.248 0.946 1.00 89.88 91 THR A C 1
ATOM 723 O O . THR A 1 91 ? -16.863 3.069 1.590 1.00 89.88 91 THR A O 1
ATOM 726 N N . ASN A 1 92 ? -18.841 2.330 0.830 1.00 79.50 92 ASN A N 1
ATOM 727 C CA . ASN A 1 92 ? -19.641 3.322 1.551 1.00 79.50 92 ASN A CA 1
ATOM 728 C C . ASN A 1 92 ? -19.770 2.897 3.019 1.00 79.50 92 ASN A C 1
ATOM 730 O O . ASN A 1 92 ? -20.688 2.153 3.362 1.00 79.50 92 ASN A O 1
ATOM 734 N N . GLU A 1 93 ? -18.839 3.325 3.865 1.00 65.25 93 GLU A N 1
ATOM 735 C CA . GLU A 1 93 ? -18.820 2.992 5.295 1.00 65.25 93 GLU A CA 1
ATOM 736 C C . GLU A 1 93 ? -19.100 4.181 6.194 1.00 65.25 93 GLU A C 1
ATOM 738 O O . GLU A 1 93 ? -18.370 5.193 6.114 1.00 65.25 93 GLU A O 1
#

Solvent-accessible surface area (backbone atoms only — not comparable to full-atom values): 6029 Å² total; per-residue (Å²): 131,83,77,66,77,55,46,62,46,74,60,58,73,72,58,34,60,56,47,46,52,51,52,51,50,51,32,73,76,75,48,79,85,89,80,78,67,64,48,76,80,39,69,81,69,95,66,55,72,68,57,44,53,53,51,51,52,56,52,54,73,65,58,85,67,88,83,68,65,42,78,73,45,80,47,71,51,96,46,85,97,35,53,70,46,75,41,71,43,78,57,98,124

Secondary structure (DSSP, 8-state):
-PPP--EEEEPPHHHHHHHHHHHHHHHHHH-------EEEEE------HHHHHHHHHHHHHH--SPPPEEEEEEEE-SSGGGSEEEEEEEP--

Foldseek 3Di:
DPAADQDWDADPPVVQVVVQVVVVVCCVVPNDDDDGDTGGPGHHDDDDPVRVVVCVVVVVVVCPDDFDWDQPDWDADDDDVRGIDGDTHGDPD

Nearest PDB structures (foldseek):
  1fsi-assembly1_A  TM=9.573E-01  e=4.398E-04  Arabidopsis thaliana
  1fsi-assembly2_B  TM=9.587E-01  e=6.058E-04  Arabidopsis thaliana

Organism: Solanum commersonii (NCBI:txid4109)

Mean predicted aligned error: 5.06 Å

pLDDT: mean 88.61, std 11.55, range [37.03, 97.88]

Sequence (93 aa):
MVPDPMQSVQLNEADTNKTEKLISGLRSEFGGPQFEPHVTVVGVVRLTEEETRDKFRRGSEGVKKVYSVNVEKVDNGTFFYQCVYLLLHPTNE